Protein AF-A0A7S4RSX6-F1 (afdb_monomer)

Sequence (99 aa):
TSAPTSAPTSAPTSAPTLSTTSTPSPSPATLSPTSPPGTTCNDMAGWTDSYGDECDWYERHDREGCPYFGQYWANPVTKITPSEACCWCGGGSVSMKAS

Solvent-accessible surface area (backbone atoms only — not comparable to full-atom values): 6492 Å² total; per-residue (Å²): 134,88,84,86,86,81,84,89,88,82,79,86,82,80,79,82,84,82,81,86,85,78,86,82,78,91,68,86,77,72,86,67,83,79,69,69,95,61,54,58,52,36,55,42,86,89,54,38,32,63,87,65,51,39,55,72,51,49,64,73,74,39,54,82,46,19,84,84,53,15,86,42,58,36,12,82,85,82,65,49,25,44,27,54,34,15,33,65,22,72,21,26,48,68,46,70,63,82,127

Secondary structure (DSSP, 8-state):
----------------------PPP-----------TTEEEE--TT---TTS--HHHHHHHS-TT-TTTTTSS--TTT---HHHH-GGGT-SEEEE---

pLDDT: mean 72.11, std 17.51, range [40.84, 92.06]

Organism: NCBI:txid49249

Mean predicted aligned error: 16.1 Å

Foldseek 3Di:
DDDDDDDDDDDPDDDDDDDDDDDDDDDPDDDDPDDDPAWPFAAAPPDAFQVRHGLVVQPVPAQQLRPPQQQHRAHPVVSHGSCQGHVSNVHGDTPGPDD

Radius of gyration: 22.41 Å; Cα contacts (8 Å, |Δi|>4): 127; chains: 1; bounding box: 39×37×81 Å

Structure (mmCIF, N/CA/C/O backbone):
data_AF-A0A7S4RSX6-F1
#
_entry.id   AF-A0A7S4RSX6-F1
#
loop_
_atom_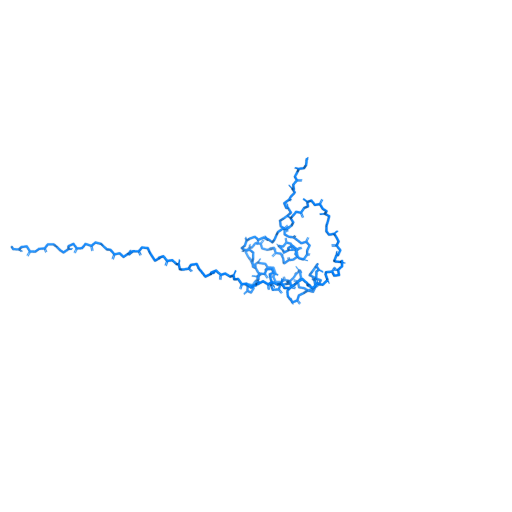site.group_PDB
_atom_site.id
_atom_site.type_symbol
_atom_site.label_atom_id
_atom_site.label_alt_id
_atom_site.label_comp_id
_atom_site.label_asym_id
_atom_site.label_entity_id
_atom_site.label_seq_id
_atom_site.pdbx_PDB_ins_code
_atom_site.Cartn_x
_atom_site.Cartn_y
_atom_site.Cartn_z
_atom_site.occupancy
_atom_site.B_iso_or_equiv
_atom_site.auth_seq_id
_atom_site.auth_comp_id
_atom_site.auth_asym_id
_atom_site.auth_atom_id
_atom_site.pdbx_PDB_model_num
ATOM 1 N N . THR A 1 1 ? -27.278 8.562 61.588 1.00 46.34 1 THR A N 1
ATOM 2 C CA . THR A 1 1 ? -28.205 8.814 60.470 1.00 46.34 1 THR A CA 1
ATOM 3 C C . THR A 1 1 ? -27.462 8.601 59.172 1.00 46.34 1 THR A C 1
ATOM 5 O O . THR A 1 1 ? -26.363 9.116 59.033 1.00 46.34 1 THR A O 1
ATOM 8 N N . SER A 1 2 ? -28.029 7.742 58.326 1.00 47.00 2 SER A N 1
ATOM 9 C CA . SER A 1 2 ? -27.583 7.237 57.016 1.00 47.00 2 SER A CA 1
ATOM 10 C C . SER A 1 2 ? -27.174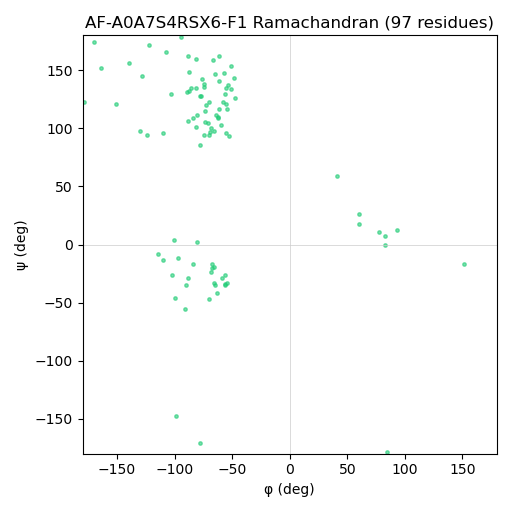 8.364 56.042 1.00 47.00 2 SER A C 1
ATOM 12 O O . SER A 1 2 ? -27.670 9.473 56.183 1.00 47.00 2 SER A O 1
ATOM 14 N N . ALA A 1 3 ? -26.293 8.177 55.053 1.00 60.75 3 ALA A N 1
ATOM 15 C CA . ALA A 1 3 ? -26.403 7.176 53.992 1.00 60.75 3 ALA A CA 1
ATOM 16 C C . ALA A 1 3 ? -25.072 6.922 53.236 1.00 60.75 3 ALA A C 1
ATOM 18 O O . ALA A 1 3 ? -24.267 7.843 53.104 1.00 60.75 3 ALA A O 1
ATOM 19 N N . PRO A 1 4 ? -24.867 5.713 52.679 1.00 63.41 4 PRO A N 1
ATOM 20 C CA . PRO A 1 4 ? -23.899 5.458 51.616 1.00 63.41 4 PRO A CA 1
ATOM 21 C C . PRO A 1 4 ? -24.533 5.707 50.235 1.00 63.41 4 PRO A C 1
ATOM 23 O O . PRO A 1 4 ? -25.621 5.211 49.947 1.00 63.41 4 PRO A O 1
ATOM 26 N N . THR A 1 5 ? -23.853 6.448 49.362 1.00 58.97 5 THR A N 1
ATOM 27 C CA . THR A 1 5 ? -24.314 6.685 47.985 1.00 58.97 5 THR A CA 1
ATOM 28 C C . THR A 1 5 ? -23.792 5.577 47.062 1.00 58.97 5 THR A C 1
ATOM 30 O O . THR A 1 5 ? -22.605 5.521 46.752 1.00 58.97 5 THR A O 1
ATOM 33 N N . SER A 1 6 ? -24.686 4.673 46.651 1.00 50.81 6 SER A N 1
ATOM 34 C CA . SER A 1 6 ? -24.566 3.799 45.465 1.00 50.81 6 SER A CA 1
ATOM 35 C C . SER A 1 6 ? -24.619 4.669 44.185 1.00 50.81 6 SER A C 1
ATOM 37 O O . SER A 1 6 ? -25.138 5.774 44.245 1.00 50.81 6 SER A O 1
ATOM 39 N N . ALA A 1 7 ? -24.160 4.316 42.983 1.00 63.00 7 ALA A N 1
ATOM 40 C CA . ALA A 1 7 ? -24.027 3.036 42.294 1.00 63.00 7 ALA A CA 1
ATOM 41 C C . ALA A 1 7 ? -23.174 3.247 41.000 1.00 63.00 7 ALA A C 1
ATOM 43 O O . ALA A 1 7 ? -22.865 4.392 40.661 1.00 63.00 7 ALA A O 1
ATOM 44 N N . PRO A 1 8 ? -22.815 2.186 40.250 1.00 68.06 8 PRO A N 1
ATOM 45 C CA . PRO A 1 8 ? -22.092 2.259 38.975 1.00 68.06 8 PRO A CA 1
ATOM 46 C C . PRO A 1 8 ? -23.072 2.412 37.805 1.00 68.06 8 PRO A C 1
ATOM 48 O O . PRO A 1 8 ? -24.156 1.853 37.891 1.00 68.06 8 PRO A O 1
ATOM 51 N N . THR A 1 9 ? -22.713 3.094 36.709 1.00 57.78 9 THR A N 1
ATOM 52 C CA . THR A 1 9 ? -23.238 2.857 35.339 1.00 57.78 9 THR A CA 1
ATOM 53 C C . THR A 1 9 ? -22.562 3.814 34.359 1.00 57.78 9 THR A C 1
ATOM 55 O O . THR A 1 9 ? -22.698 5.028 34.485 1.00 57.78 9 THR A O 1
ATOM 58 N N . SER A 1 10 ? -21.913 3.284 33.325 1.00 45.88 10 SER A N 1
ATOM 59 C CA . SER A 1 10 ? -21.933 3.891 31.989 1.00 45.88 10 SER A CA 1
ATOM 60 C C . SER A 1 10 ? -21.762 2.784 30.951 1.00 45.88 10 SER A C 1
ATOM 62 O O . SER A 1 10 ? -20.840 1.978 31.024 1.00 45.88 10 SER A O 1
ATOM 64 N N . ALA A 1 11 ? -22.769 2.707 30.087 1.00 63.00 11 ALA A N 1
ATOM 65 C CA . ALA A 1 11 ? -23.075 1.669 29.116 1.00 63.00 11 ALA A CA 1
ATOM 66 C C . ALA A 1 11 ? -21.989 1.449 28.042 1.00 63.00 11 ALA A C 1
ATOM 68 O O . ALA A 1 11 ? -21.195 2.352 27.779 1.00 63.00 11 ALA A O 1
ATOM 69 N N . PRO A 1 12 ? -21.999 0.297 27.345 1.00 59.34 12 PRO A N 1
ATOM 70 C CA . PRO A 1 12 ? -21.261 0.152 26.101 1.00 59.34 12 PRO A CA 1
ATOM 71 C C . PRO A 1 12 ? -21.952 0.947 24.983 1.00 59.34 12 PRO A C 1
ATOM 73 O O . PRO A 1 12 ? -23.112 0.708 24.640 1.00 59.34 12 PRO A O 1
ATOM 76 N N . THR A 1 13 ? -21.225 1.901 24.406 1.00 60.56 13 THR A N 1
ATOM 77 C CA . THR A 1 13 ? -21.626 2.643 23.208 1.00 60.56 13 THR A CA 1
ATOM 78 C C . THR A 1 13 ? -21.758 1.673 22.034 1.00 60.56 13 THR A C 1
ATOM 80 O O . THR A 1 13 ? -20.768 1.137 21.543 1.00 60.56 13 THR A O 1
ATOM 83 N N . SER A 1 14 ? -22.991 1.435 21.587 1.00 50.19 14 SER A N 1
ATOM 84 C CA . SER A 1 14 ? -23.264 0.723 20.337 1.00 50.19 14 SER A CA 1
ATOM 85 C C . SER A 1 14 ? -22.929 1.646 19.165 1.00 50.19 14 SER A C 1
ATOM 87 O O . SER A 1 14 ? -23.550 2.697 19.009 1.00 50.19 14 SER A O 1
ATOM 89 N N . ALA A 1 15 ? -21.924 1.283 18.370 1.00 63.03 15 ALA A N 1
ATOM 90 C CA . ALA A 1 15 ? -21.567 2.009 17.157 1.00 63.03 15 ALA A CA 1
ATOM 91 C C . ALA A 1 15 ? -22.595 1.730 16.038 1.00 63.03 15 ALA A C 1
ATOM 93 O O . ALA A 1 15 ? -23.000 0.578 15.866 1.00 63.03 15 ALA A O 1
ATOM 94 N N . PRO A 1 16 ? -23.018 2.740 15.259 1.00 63.00 16 PRO A N 1
ATOM 95 C CA . PRO A 1 16 ? -23.854 2.526 14.085 1.00 63.00 16 PRO A CA 1
ATOM 96 C C . PRO A 1 16 ? -23.030 1.989 12.904 1.00 63.00 16 PRO A C 1
ATOM 98 O O . PRO A 1 16 ? -22.030 2.579 12.499 1.00 63.00 16 PRO A O 1
ATOM 101 N N . THR A 1 17 ? -23.486 0.879 12.323 1.00 58.09 17 THR A N 1
ATOM 102 C CA . THR A 1 17 ? -23.012 0.343 11.041 1.00 58.09 17 THR A CA 1
ATOM 103 C C . THR A 1 17 ? -23.500 1.246 9.909 1.00 58.09 17 THR A C 1
ATOM 105 O O . THR A 1 17 ? -24.676 1.217 9.550 1.00 58.09 17 THR A O 1
ATOM 108 N N . LEU A 1 18 ? -22.609 2.063 9.346 1.00 53.06 18 LEU A N 1
ATOM 109 C CA . LEU A 1 18 ? -22.884 2.777 8.101 1.00 53.06 18 LEU A CA 1
ATOM 110 C C . LEU A 1 18 ? -22.632 1.831 6.926 1.00 53.06 18 LEU A C 1
ATOM 112 O O . LEU A 1 18 ? -21.495 1.574 6.540 1.00 53.06 18 LEU A O 1
ATOM 116 N N . SER A 1 19 ? -23.724 1.288 6.394 1.00 56.06 19 SER A N 1
ATOM 117 C CA . SER A 1 19 ? -23.757 0.467 5.188 1.00 56.06 19 SER A CA 1
ATOM 118 C C . SER A 1 19 ? -23.267 1.262 3.978 1.00 56.06 19 SER A C 1
ATOM 120 O O . SER A 1 19 ? -23.891 2.237 3.561 1.00 56.06 19 SER A O 1
ATOM 122 N N . THR A 1 20 ? -22.162 0.822 3.387 1.00 44.72 20 THR A N 1
ATOM 123 C CA . THR A 1 20 ? -21.655 1.310 2.107 1.00 44.72 20 THR A CA 1
ATOM 124 C C . THR A 1 20 ? -22.425 0.639 0.971 1.00 44.72 20 THR A C 1
ATOM 126 O O . THR A 1 20 ? -22.328 -0.562 0.736 1.00 44.72 20 THR A O 1
ATOM 129 N N . THR A 1 21 ? -23.230 1.410 0.243 1.00 58.06 21 THR A N 1
ATOM 130 C CA . THR A 1 21 ? -23.777 0.990 -1.053 1.00 58.06 21 THR A CA 1
ATOM 131 C C . THR A 1 21 ? -23.398 2.031 -2.087 1.00 58.06 21 THR A C 1
ATOM 133 O O . THR A 1 21 ? -24.087 3.030 -2.265 1.00 58.06 21 THR A O 1
ATOM 136 N N . SER A 1 22 ? -22.290 1.760 -2.769 1.00 42.9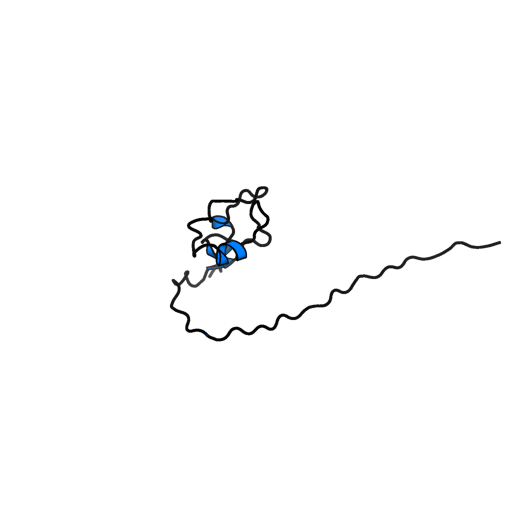1 22 SER A N 1
ATOM 137 C CA . SER A 1 22 ? -21.906 2.436 -4.002 1.00 42.91 22 SER A CA 1
ATOM 138 C C . SER A 1 22 ? -21.558 1.351 -5.008 1.00 42.91 22 SER A C 1
ATOM 140 O O . SER A 1 22 ? -20.484 0.761 -4.970 1.00 42.91 22 SER A O 1
ATOM 142 N N . THR A 1 23 ? -22.524 1.035 -5.857 1.00 56.84 23 THR A N 1
ATOM 143 C CA . THR A 1 23 ? -22.426 0.062 -6.943 1.00 56.84 23 THR A CA 1
ATOM 144 C C . THR A 1 23 ? -21.515 0.608 -8.049 1.00 56.84 23 THR A C 1
ATOM 146 O O . THR A 1 23 ? -21.835 1.670 -8.589 1.00 56.84 23 THR A O 1
ATOM 149 N N . PRO A 1 24 ? -20.425 -0.069 -8.457 1.00 50.53 24 PRO A N 1
ATOM 150 C CA . PRO A 1 24 ? -19.716 0.314 -9.669 1.00 50.53 24 PRO A CA 1
ATOM 151 C C . PRO A 1 24 ? -20.343 -0.327 -10.919 1.00 50.53 24 PRO A C 1
ATOM 153 O O . PRO A 1 24 ? -20.677 -1.510 -10.960 1.00 50.53 24 PRO A O 1
ATOM 156 N N . SER A 1 25 ? -20.501 0.515 -11.938 1.00 59.78 25 SER A N 1
ATOM 157 C CA . SER A 1 25 ? -20.899 0.209 -13.316 1.00 59.78 25 SER A CA 1
ATOM 158 C C . SER A 1 25 ? -19.889 -0.728 -14.007 1.00 59.78 25 SER A C 1
ATOM 160 O O . SER A 1 25 ? -18.685 -0.530 -13.821 1.00 59.78 25 SER A O 1
ATOM 162 N N . PRO A 1 26 ? -20.309 -1.712 -14.829 1.00 48.41 26 PRO A N 1
ATOM 163 C CA . PRO A 1 26 ? -19.377 -2.561 -15.566 1.00 48.41 26 PRO A CA 1
ATOM 164 C C . PRO A 1 26 ? -18.762 -1.781 -16.738 1.00 48.41 26 PRO A C 1
ATOM 166 O O . PRO A 1 26 ? -19.326 -1.702 -17.828 1.00 48.41 26 PRO A O 1
ATOM 169 N N . SER A 1 27 ? -17.591 -1.193 -16.510 1.00 55.75 27 SER A N 1
ATOM 170 C CA . SER A 1 27 ? -16.707 -0.733 -17.584 1.00 55.75 27 SER A CA 1
ATOM 171 C C . SER A 1 27 ? -15.999 -1.950 -18.204 1.00 55.75 27 SER A C 1
ATOM 173 O O . SER A 1 27 ? -15.671 -2.881 -17.464 1.00 55.75 27 SER A O 1
ATOM 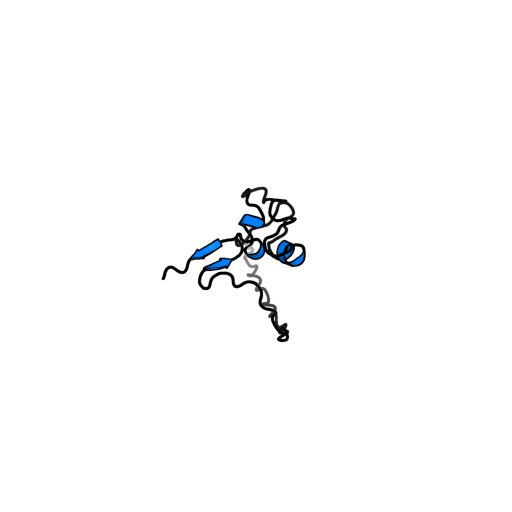175 N N . PRO A 1 28 ? -15.763 -2.005 -19.529 1.00 52.12 28 PRO A N 1
ATOM 176 C CA . PRO A 1 28 ? -15.081 -3.133 -20.155 1.00 52.12 28 PRO A CA 1
ATOM 177 C C . PRO A 1 28 ? -13.654 -3.248 -19.611 1.00 52.12 28 PRO A C 1
ATOM 179 O O . PRO A 1 28 ? -12.794 -2.420 -19.906 1.00 52.12 28 PRO A O 1
ATOM 182 N N . ALA A 1 29 ? -1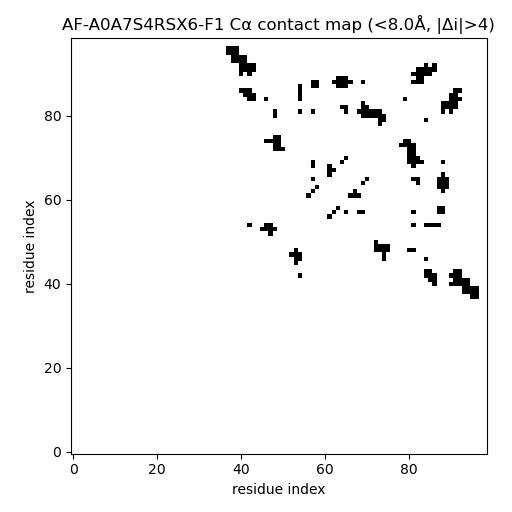3.417 -4.280 -18.800 1.00 51.06 29 ALA A N 1
ATOM 183 C CA . ALA A 1 29 ? -12.102 -4.618 -18.284 1.00 51.06 29 ALA A CA 1
ATOM 184 C C . ALA A 1 29 ? -11.203 -5.044 -19.451 1.00 51.06 29 ALA A C 1
ATOM 186 O O . ALA A 1 29 ? -11.254 -6.175 -19.937 1.00 51.06 29 ALA A O 1
ATOM 187 N N . THR A 1 30 ? -10.393 -4.102 -19.926 1.00 47.88 30 THR A N 1
ATOM 188 C CA . THR A 1 30 ? -9.150 -4.384 -20.638 1.00 47.88 30 THR A CA 1
ATOM 189 C C . THR A 1 30 ? -8.377 -5.418 -19.827 1.00 47.88 30 THR A C 1
ATOM 191 O O . THR A 1 30 ? -8.183 -5.237 -18.630 1.00 47.88 30 THR A O 1
ATOM 194 N N . LEU A 1 31 ? -8.003 -6.515 -20.480 1.00 45.66 31 LEU A N 1
ATOM 195 C CA . LEU A 1 31 ? -7.286 -7.654 -19.916 1.00 45.66 31 LEU A CA 1
ATOM 196 C C . LEU A 1 31 ? -6.004 -7.188 -19.198 1.00 45.66 31 LEU A C 1
ATOM 198 O O . LEU A 1 31 ? -4.964 -7.027 -19.836 1.00 45.66 31 LEU A O 1
ATOM 202 N N . SER A 1 32 ? -6.082 -6.956 -17.885 1.00 52.06 32 SER A N 1
ATOM 203 C CA . SER A 1 32 ? -4.904 -6.855 -17.022 1.00 52.06 32 SER A CA 1
ATOM 204 C C . SER A 1 32 ? -4.197 -8.213 -16.986 1.00 52.06 32 SER A C 1
ATOM 206 O O . SER A 1 32 ? -4.865 -9.247 -17.107 1.00 52.06 32 SER A O 1
ATOM 208 N N . PRO A 1 33 ? -2.858 -8.237 -16.879 1.00 50.22 33 PRO A N 1
ATOM 209 C CA . PRO A 1 33 ? -2.085 -9.468 -16.922 1.00 50.22 33 PRO A CA 1
ATOM 210 C C . PRO A 1 33 ? -2.594 -10.435 -15.855 1.00 50.22 33 PRO A C 1
ATOM 212 O O . PRO A 1 33 ? -2.626 -10.130 -14.668 1.00 50.22 33 PRO A O 1
ATOM 215 N N . THR A 1 34 ? -3.031 -11.605 -16.313 1.00 47.09 34 THR A N 1
ATOM 216 C CA . THR A 1 34 ? -3.488 -12.718 -15.489 1.00 47.09 34 THR A CA 1
ATOM 217 C C . THR A 1 34 ? -2.399 -13.094 -14.487 1.00 47.09 34 THR A C 1
ATOM 219 O O . THR A 1 34 ? -1.490 -13.863 -14.803 1.00 47.09 34 THR A O 1
ATOM 222 N N . SER A 1 35 ? -2.501 -12.561 -13.270 1.00 50.81 35 SER A N 1
ATOM 223 C CA . SER A 1 35 ? -1.849 -13.136 -12.097 1.00 50.81 35 SER A CA 1
ATOM 224 C C . SER A 1 35 ? -2.313 -14.601 -11.987 1.00 50.81 35 SER A C 1
ATOM 226 O O . SER A 1 35 ? -3.491 -14.879 -12.247 1.00 50.81 35 SER A O 1
ATOM 228 N N . PRO A 1 36 ? -1.413 -15.569 -11.733 1.00 51.72 36 PRO A N 1
ATOM 229 C CA . PRO A 1 36 ? -1.701 -16.989 -11.898 1.00 51.72 36 PRO A CA 1
ATOM 230 C C . PRO A 1 36 ? -2.966 -17.423 -11.133 1.00 51.72 36 PRO A C 1
ATOM 232 O O . PRO A 1 36 ? -3.155 -17.035 -9.977 1.00 51.72 36 PRO A O 1
ATOM 235 N N . PRO A 1 37 ? -3.836 -18.246 -11.749 1.00 50.44 37 PRO A N 1
ATOM 236 C CA . PRO A 1 37 ? -5.074 -18.695 -11.127 1.00 50.44 37 PRO A CA 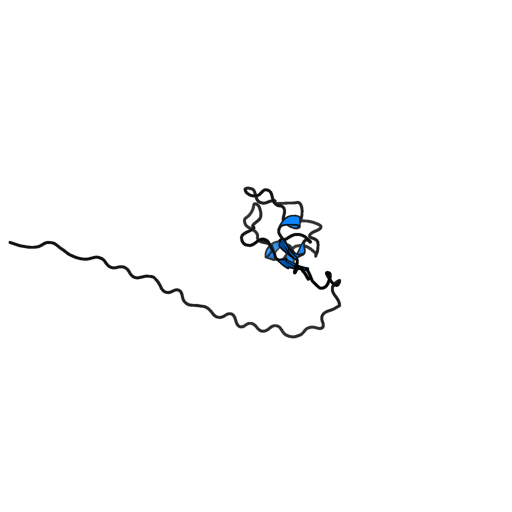1
ATOM 237 C C . PRO A 1 37 ? -4.753 -19.642 -9.965 1.00 50.44 37 PRO A C 1
ATOM 239 O O . PRO A 1 37 ? -4.454 -20.813 -10.176 1.00 50.44 37 PRO A O 1
ATOM 242 N N . GLY A 1 38 ? -4.795 -19.135 -8.732 1.00 51.66 38 GLY A N 1
ATOM 243 C CA 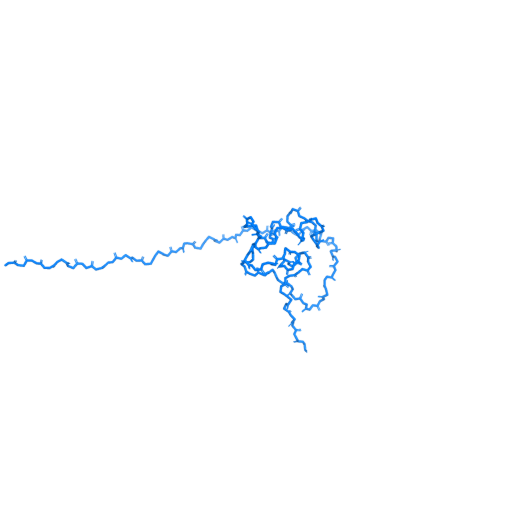. GLY A 1 38 ? -4.716 -19.973 -7.530 1.00 51.66 38 GLY A CA 1
ATOM 244 C C . GLY A 1 38 ? -4.107 -19.326 -6.289 1.00 51.66 38 GLY A C 1
ATOM 245 O O . GLY A 1 38 ? -4.334 -19.827 -5.189 1.00 51.66 38 GLY A O 1
ATOM 246 N N . THR A 1 39 ? -3.392 -18.208 -6.423 1.00 56.59 39 THR A N 1
ATOM 247 C CA . THR A 1 39 ? -2.772 -17.539 -5.272 1.00 56.59 39 THR A CA 1
ATOM 248 C C . THR A 1 39 ? -3.495 -16.233 -4.996 1.00 56.59 39 THR A C 1
ATOM 250 O O . THR A 1 39 ? -3.212 -15.218 -5.626 1.00 56.59 39 THR A O 1
ATOM 253 N N . THR A 1 40 ? -4.451 -16.246 -4.064 1.00 68.50 40 THR A N 1
ATOM 254 C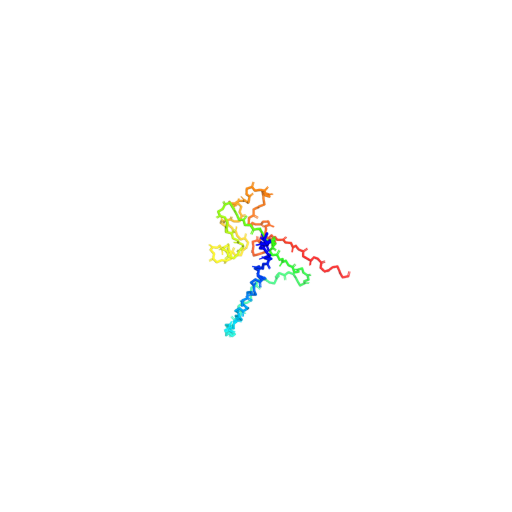 CA . THR A 1 40 ? -5.038 -14.999 -3.562 1.00 68.50 40 THR A CA 1
ATOM 255 C C . THR A 1 40 ? -3.962 -14.289 -2.756 1.00 68.50 40 THR A C 1
ATOM 257 O O . THR A 1 40 ? -3.676 -14.639 -1.610 1.00 68.50 40 THR A O 1
ATOM 260 N N . CYS A 1 41 ? -3.302 -13.354 -3.413 1.00 79.12 41 CYS A N 1
ATOM 261 C CA . CYS A 1 41 ? -2.393 -12.419 -2.798 1.00 79.12 41 CYS A CA 1
ATOM 262 C C . CYS A 1 41 ? -3.245 -11.333 -2.127 1.00 79.12 41 CYS A C 1
ATOM 264 O O . CYS A 1 41 ? -4.190 -10.826 -2.726 1.00 79.12 41 CYS A O 1
ATOM 266 N N . ASN A 1 42 ? -2.983 -11.076 -0.847 1.00 85.62 42 ASN A N 1
ATOM 267 C CA . ASN A 1 42 ? -3.685 -10.063 -0.064 1.00 85.62 42 ASN A CA 1
ATOM 268 C C . ASN A 1 42 ? -2.663 -9.157 0.605 1.00 85.62 42 ASN A C 1
ATOM 270 O O . ASN A 1 42 ? -1.615 -9.636 1.055 1.00 85.62 42 ASN A O 1
ATOM 274 N N . ASP A 1 43 ? -3.001 -7.881 0.731 1.00 87.88 43 ASP A N 1
ATOM 275 C CA . ASP A 1 43 ? -2.193 -6.926 1.477 1.00 87.88 43 ASP A CA 1
ATOM 276 C C . ASP A 1 43 ? -1.984 -7.391 2.919 1.00 87.88 43 ASP A C 1
ATOM 278 O O . ASP A 1 43 ? -2.833 -8.058 3.526 1.00 87.88 43 ASP A O 1
ATOM 282 N N . MET A 1 44 ? -0.827 -7.060 3.486 1.00 86.56 44 MET A N 1
ATOM 283 C CA . MET A 1 44 ? -0.573 -7.322 4.896 1.00 86.56 44 MET A CA 1
ATOM 284 C C . MET A 1 44 ? -1.533 -6.497 5.759 1.00 86.56 44 MET A C 1
ATOM 286 O O . MET A 1 44 ? -1.425 -5.276 5.843 1.00 86.56 44 MET A O 1
ATOM 290 N N . ALA A 1 45 ? -2.464 -7.173 6.436 1.00 84.19 45 ALA A N 1
ATOM 291 C CA . ALA A 1 45 ? -3.446 -6.516 7.289 1.00 84.19 45 ALA A CA 1
ATOM 292 C C . ALA A 1 45 ? -2.768 -5.674 8.386 1.00 84.19 45 ALA A C 1
ATOM 294 O O . ALA A 1 45 ? -1.999 -6.192 9.198 1.00 84.19 45 ALA A O 1
ATOM 295 N N . GLY A 1 46 ? -3.083 -4.376 8.418 1.00 82.94 46 GLY A N 1
ATOM 296 C CA . GLY A 1 46 ? -2.508 -3.426 9.372 1.00 82.94 46 GLY A CA 1
ATOM 297 C C . GLY A 1 46 ? -1.086 -2.970 9.038 1.00 82.94 46 GLY A C 1
ATOM 298 O O . GLY A 1 46 ? -0.443 -2.353 9.888 1.00 82.94 46 GLY A O 1
ATOM 299 N N . TRP A 1 47 ? -0.580 -3.269 7.838 1.00 88.94 47 TRP A N 1
ATOM 300 C CA . TRP A 1 47 ? 0.641 -2.645 7.351 1.00 88.94 47 TRP A CA 1
ATOM 301 C C . TRP A 1 47 ? 0.367 -1.202 6.936 1.00 88.94 47 TRP A C 1
ATOM 303 O O . TRP A 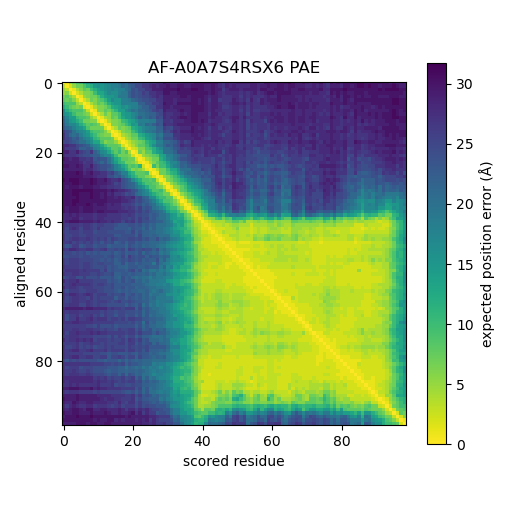1 47 ? -0.608 -0.898 6.253 1.00 88.94 47 TRP A O 1
ATOM 313 N N . THR A 1 48 ? 1.277 -0.331 7.344 1.00 92.06 48 THR A N 1
ATOM 314 C CA . THR A 1 48 ? 1.364 1.055 6.903 1.00 92.06 48 THR A CA 1
ATOM 315 C C . THR A 1 48 ? 2.825 1.407 6.699 1.00 92.06 48 THR A C 1
ATOM 317 O O . THR A 1 48 ? 3.718 0.786 7.278 1.00 92.06 48 THR A O 1
ATOM 320 N N . ASP A 1 49 ? 3.093 2.400 5.879 1.00 90.56 49 ASP A N 1
ATOM 321 C CA . ASP A 1 49 ? 4.434 2.892 5.625 1.00 90.56 49 ASP A CA 1
ATOM 322 C C . ASP A 1 49 ? 4.934 3.791 6.789 1.00 90.56 49 ASP A C 1
ATOM 324 O O . ASP A 1 49 ? 4.325 3.875 7.861 1.00 90.56 49 ASP A O 1
ATOM 328 N N . SER A 1 50 ? 6.075 4.468 6.631 1.00 91.75 50 SER A N 1
ATOM 329 C CA . SER A 1 50 ? 6.595 5.387 7.660 1.00 91.75 50 SER A CA 1
ATOM 330 C C . SER A 1 50 ? 5.770 6.655 7.905 1.00 91.75 50 SER A C 1
ATOM 332 O O . SER A 1 50 ? 5.972 7.309 8.930 1.00 91.75 50 SER A O 1
ATOM 334 N N . TYR A 1 51 ? 4.880 7.010 6.984 1.00 88.06 51 TYR A N 1
ATOM 335 C CA . TYR A 1 51 ? 3.958 8.145 7.059 1.00 88.06 51 TYR A CA 1
ATOM 336 C C . TYR A 1 51 ? 2.565 7.741 7.547 1.00 88.06 51 TYR A C 1
ATOM 338 O O . TYR A 1 51 ? 1.786 8.608 7.942 1.00 88.06 51 TYR A O 1
ATOM 346 N N . GLY A 1 52 ? 2.288 6.439 7.618 1.00 89.44 52 GLY A N 1
ATOM 347 C CA . GLY A 1 52 ? 0.981 5.904 7.970 1.00 89.44 52 GLY A CA 1
ATOM 348 C C . GLY A 1 52 ? 0.102 5.620 6.752 1.00 89.44 52 GLY A C 1
ATOM 349 O O . GLY A 1 52 ? -1.089 5.387 6.940 1.00 89.44 52 GLY A O 1
ATOM 350 N N . ASP A 1 53 ? 0.664 5.630 5.541 1.00 89.38 53 ASP A N 1
ATOM 351 C CA . ASP A 1 53 ? -0.050 5.296 4.314 1.00 89.38 53 ASP A CA 1
ATOM 352 C C . ASP A 1 53 ? -0.124 3.775 4.130 1.00 89.38 53 ASP A C 1
ATOM 354 O O . ASP A 1 53 ? 0.849 3.044 4.321 1.00 89.38 53 ASP A O 1
ATOM 358 N N . GLU A 1 54 ? -1.308 3.292 3.776 1.00 91.44 54 GLU A N 1
ATOM 359 C CA . GLU A 1 54 ? -1.594 1.880 3.526 1.00 91.44 54 GLU A CA 1
ATOM 360 C C . GLU A 1 54 ? -1.463 1.526 2.037 1.00 91.44 54 GLU A C 1
ATOM 362 O O . GLU A 1 54 ? -1.200 2.386 1.190 1.00 91.44 54 GLU A O 1
ATOM 367 N N . CYS A 1 55 ? -1.668 0.252 1.697 1.00 88.94 55 CYS A N 1
ATOM 368 C CA . CYS A 1 55 ? -1.541 -0.236 0.324 1.00 88.94 55 CYS A CA 1
ATOM 369 C C . CYS A 1 55 ? -2.435 0.513 -0.679 1.00 88.94 55 CYS A C 1
ATOM 371 O O . CYS A 1 55 ? -1.967 0.820 -1.775 1.00 88.94 55 CYS A O 1
ATOM 373 N N . ASP A 1 56 ? -3.634 0.957 -0.281 1.00 89.94 56 ASP A N 1
ATOM 374 C CA . ASP A 1 56 ? -4.533 1.784 -1.103 1.00 89.94 56 ASP A CA 1
ATOM 375 C C . ASP A 1 56 ? -3.914 3.097 -1.610 1.00 89.94 56 ASP A C 1
ATOM 377 O O . ASP A 1 56 ? -4.367 3.669 -2.610 1.00 89.94 56 ASP A O 1
ATOM 381 N N . TRP A 1 57 ? -2.920 3.650 -0.909 1.00 90.25 57 TRP A N 1
ATOM 382 C CA . TRP A 1 57 ? -2.204 4.828 -1.395 1.00 90.25 57 TRP A CA 1
ATOM 383 C C . TRP A 1 57 ? -1.334 4.456 -2.596 1.00 90.25 57 TRP A C 1
ATOM 385 O O . TRP A 1 57 ? -1.407 5.098 -3.643 1.00 90.25 57 TRP A O 1
ATOM 395 N N . TYR A 1 58 ? -0.582 3.364 -2.486 1.00 87.12 58 TYR A N 1
ATOM 396 C CA . TYR A 1 58 ? 0.303 2.869 -3.539 1.00 87.12 58 TYR A CA 1
ATOM 397 C C . TYR A 1 58 ? -0.477 2.397 -4.771 1.00 87.12 58 TYR A C 1
ATOM 399 O O . TYR A 1 58 ? -0.036 2.633 -5.893 1.00 87.12 58 TYR A O 1
ATOM 407 N N . GLU A 1 59 ? -1.676 1.842 -4.594 1.00 86.88 59 GLU A N 1
ATOM 408 C CA . GLU A 1 59 ? -2.568 1.490 -5.709 1.00 86.88 59 GLU A CA 1
ATOM 409 C C . GLU A 1 59 ? -3.053 2.705 -6.507 1.00 86.88 59 GLU A C 1
ATOM 411 O O . GLU A 1 59 ? -3.225 2.640 -7.725 1.00 86.88 59 GLU A O 1
ATOM 416 N N . ARG A 1 60 ? -3.281 3.834 -5.827 1.00 88.38 60 ARG A N 1
ATOM 417 C CA . ARG A 1 60 ? -3.795 5.063 -6.451 1.00 88.38 60 ARG A CA 1
ATOM 418 C C . ARG A 1 60 ? -2.699 5.974 -6.991 1.00 88.38 60 ARG A C 1
ATOM 420 O O . ARG A 1 60 ? -2.957 6.741 -7.919 1.00 88.38 60 ARG A O 1
ATOM 427 N N . HIS A 1 61 ? -1.512 5.929 -6.392 1.00 86.06 61 HIS A N 1
ATOM 428 C CA . HIS A 1 61 ? -0.415 6.856 -6.665 1.00 86.06 61 HIS A CA 1
ATOM 429 C C . HIS A 1 61 ? 0.773 6.218 -7.402 1.00 86.06 61 HIS A C 1
ATOM 431 O O . HIS A 1 61 ? 1.604 6.954 -7.940 1.00 86.06 61 HIS A O 1
ATOM 437 N N . ASP A 1 62 ? 0.849 4.887 -7.482 1.00 87.75 62 ASP A N 1
ATOM 438 C CA . ASP A 1 62 ? 1.869 4.141 -8.225 1.00 87.75 62 ASP A CA 1
ATOM 439 C C . ASP A 1 62 ? 1.229 3.218 -9.283 1.00 87.75 62 ASP A C 1
ATOM 441 O O . ASP A 1 62 ? 0.010 3.071 -9.382 1.00 87.75 62 ASP A O 1
ATOM 445 N N . ARG A 1 63 ? 2.057 2.613 -10.134 1.00 87.56 63 ARG A N 1
ATOM 446 C CA . ARG A 1 63 ? 1.632 1.571 -11.075 1.00 87.56 63 ARG A CA 1
ATOM 447 C C . ARG A 1 63 ? 1.712 0.197 -10.421 1.00 87.56 63 ARG A C 1
ATOM 449 O O . ARG A 1 63 ? 2.415 0.014 -9.432 1.00 87.56 63 ARG A O 1
ATOM 456 N N . GLU A 1 64 ? 1.030 -0.773 -11.022 1.00 85.06 64 GLU A N 1
ATOM 457 C CA . GLU A 1 64 ? 1.141 -2.188 -10.653 1.00 85.06 64 GLU A CA 1
ATOM 458 C C . GLU A 1 64 ? 2.620 -2.618 -10.610 1.00 85.06 64 GLU A C 1
ATOM 460 O O . GLU A 1 64 ? 3.415 -2.254 -11.484 1.00 85.06 64 GLU A O 1
ATOM 465 N N . GLY A 1 65 ? 3.004 -3.334 -9.553 1.00 82.88 65 GLY A N 1
ATOM 466 C CA . GLY A 1 65 ? 4.399 -3.660 -9.242 1.00 82.88 65 GLY A CA 1
ATOM 467 C C . GLY A 1 65 ? 5.180 -2.560 -8.506 1.00 82.88 65 GLY A C 1
ATOM 468 O O . GLY A 1 65 ? 6.360 -2.746 -8.227 1.00 82.88 65 GLY A O 1
ATOM 469 N N . CYS A 1 66 ? 4.549 -1.418 -8.211 1.00 89.25 66 CYS A N 1
ATOM 470 C CA . CYS A 1 66 ? 5.095 -0.263 -7.486 1.00 89.25 66 CYS A CA 1
ATOM 471 C C . CYS A 1 66 ? 6.541 0.116 -7.862 1.00 89.25 66 CYS A C 1
ATOM 473 O O . CYS A 1 66 ? 7.435 0.127 -7.008 1.00 89.25 66 CYS A O 1
ATOM 475 N N . PRO A 1 67 ? 6.807 0.425 -9.146 1.00 90.06 67 PRO A N 1
ATOM 476 C CA . PRO A 1 67 ? 8.157 0.692 -9.637 1.00 90.06 67 PRO A CA 1
ATOM 477 C C . PRO A 1 67 ? 8.781 1.981 -9.086 1.00 90.06 67 PRO A C 1
ATOM 479 O O . PRO A 1 67 ? 10.003 2.124 -9.154 1.00 90.06 67 PRO A O 1
ATOM 482 N N . TYR A 1 68 ? 7.980 2.931 -8.588 1.00 88.62 68 TYR A N 1
ATOM 483 C CA . TYR A 1 68 ? 8.481 4.221 -8.107 1.00 88.62 68 TYR A CA 1
ATOM 484 C C . TYR A 1 68 ? 8.619 4.263 -6.591 1.00 88.62 68 TYR A C 1
ATOM 486 O O . TYR A 1 68 ? 9.646 4.718 -6.096 1.00 88.62 68 TYR A O 1
ATOM 494 N N . PHE A 1 69 ? 7.609 3.793 -5.860 1.00 88.25 69 PHE A N 1
ATOM 495 C CA . PHE A 1 69 ? 7.534 3.919 -4.406 1.00 88.25 69 PHE A CA 1
ATOM 496 C C . PHE A 1 69 ? 7.614 2.580 -3.673 1.00 88.25 69 PHE A C 1
ATOM 498 O O . PHE A 1 69 ? 7.791 2.579 -2.461 1.00 88.25 69 PHE A O 1
ATOM 505 N N . GLY A 1 70 ? 7.582 1.447 -4.380 1.00 87.12 70 GLY A N 1
ATOM 506 C CA . GLY A 1 70 ? 7.541 0.113 -3.775 1.00 87.12 70 GLY A CA 1
ATOM 507 C C . GLY A 1 70 ? 8.712 -0.212 -2.844 1.00 87.12 70 GLY A C 1
ATOM 508 O O . GLY A 1 70 ? 8.535 -0.962 -1.895 1.00 87.12 70 GLY A O 1
ATOM 509 N N . GLN A 1 71 ? 9.889 0.373 -3.068 1.00 89.81 71 GLN A N 1
ATOM 510 C CA . GLN A 1 71 ? 11.084 0.160 -2.234 1.00 89.81 71 GLN A CA 1
ATOM 511 C C . GLN A 1 71 ? 11.344 1.296 -1.235 1.00 89.81 71 GLN A C 1
ATOM 513 O O . GLN A 1 71 ? 12.367 1.311 -0.547 1.00 89.81 71 GLN A O 1
ATOM 518 N N . TYR A 1 72 ? 10.443 2.274 -1.169 1.00 88.38 72 TYR A N 1
ATOM 519 C CA . TYR A 1 72 ? 10.580 3.457 -0.331 1.00 88.38 72 TYR A CA 1
ATOM 520 C C . TYR A 1 72 ? 9.621 3.394 0.851 1.00 88.38 72 TYR A C 1
ATOM 522 O O . TYR A 1 72 ? 8.711 2.575 0.889 1.00 88.38 72 TYR A O 1
ATOM 530 N N . TRP A 1 73 ? 9.862 4.256 1.841 1.00 88.00 73 TRP A N 1
ATOM 531 C CA . TRP A 1 73 ? 8.917 4.483 2.940 1.00 88.00 73 TRP A CA 1
ATOM 532 C C . TRP A 1 73 ? 8.592 3.238 3.778 1.00 88.00 73 TRP A C 1
ATOM 534 O O . TRP A 1 73 ? 7.547 3.167 4.409 1.00 88.00 73 TRP A O 1
ATOM 544 N N . ALA A 1 74 ? 9.510 2.268 3.838 1.00 90.62 74 ALA A N 1
ATOM 545 C CA . ALA A 1 74 ? 9.327 1.041 4.607 1.00 90.62 74 ALA A CA 1
ATOM 546 C C . ALA A 1 74 ? 8.831 1.307 6.035 1.00 90.62 74 ALA A C 1
ATOM 548 O O . ALA A 1 74 ? 9.274 2.250 6.703 1.00 90.62 74 ALA A O 1
ATOM 549 N N . ASN A 1 75 ? 7.961 0.425 6.530 1.00 89.56 75 ASN A N 1
ATOM 550 C CA . ASN A 1 75 ? 7.412 0.553 7.871 1.00 89.56 75 ASN A CA 1
ATOM 551 C C . ASN A 1 75 ? 8.556 0.626 8.909 1.00 89.56 75 ASN A C 1
ATOM 553 O O . ASN A 1 75 ? 9.449 -0.229 8.924 1.00 89.56 75 ASN A O 1
ATOM 557 N N . PRO A 1 76 ? 8.558 1.615 9.816 1.00 87.19 76 PRO A N 1
ATOM 558 C CA . PRO A 1 76 ? 9.670 1.834 10.733 1.00 87.19 76 PRO A CA 1
ATOM 559 C C . PRO A 1 76 ? 9.814 0.726 11.783 1.00 87.19 76 PRO A C 1
ATOM 561 O O . PRO A 1 76 ? 10.925 0.540 12.290 1.00 87.19 76 PRO A O 1
ATOM 564 N N . VAL A 1 77 ? 8.732 -0.002 12.079 1.00 88.25 77 VAL A N 1
ATOM 565 C CA . VAL A 1 77 ? 8.645 -1.085 13.067 1.00 88.25 77 VAL A CA 1
ATOM 566 C C . VAL A 1 77 ? 8.951 -2.437 12.426 1.00 88.25 77 VAL A C 1
ATOM 568 O O . VAL A 1 77 ? 9.858 -3.129 12.881 1.00 88.25 77 VAL A O 1
ATOM 571 N N . THR A 1 78 ? 8.229 -2.813 11.369 1.00 85.62 78 THR A N 1
ATOM 572 C CA . THR A 1 78 ? 8.372 -4.130 10.724 1.00 85.62 78 THR A CA 1
ATOM 573 C C . THR A 1 78 ? 9.504 -4.174 9.701 1.00 85.62 78 THR A C 1
ATOM 575 O O . THR A 1 78 ? 9.948 -5.262 9.353 1.00 85.62 78 THR A O 1
ATOM 578 N N . LYS A 1 79 ? 10.004 -3.011 9.250 1.00 89.12 79 LYS A N 1
ATOM 579 C CA . LYS A 1 79 ? 11.018 -2.855 8.187 1.00 89.12 79 LYS A CA 1
ATOM 580 C C . LYS A 1 79 ? 10.605 -3.427 6.828 1.00 89.12 79 LYS A C 1
ATOM 582 O O . LYS A 1 79 ? 11.459 -3.612 5.970 1.00 89.12 79 LYS A O 1
ATOM 587 N N . ILE A 1 80 ? 9.309 -3.655 6.632 1.00 89.12 80 ILE A N 1
ATOM 588 C CA . ILE A 1 80 ? 8.731 -4.188 5.398 1.00 89.12 80 ILE A CA 1
ATOM 589 C C . ILE A 1 80 ? 8.400 -3.030 4.458 1.00 89.12 80 ILE A C 1
ATOM 591 O O . ILE A 1 80 ? 7.770 -2.050 4.877 1.00 89.12 80 ILE A O 1
ATOM 595 N N . THR A 1 81 ? 8.821 -3.148 3.201 1.00 91.00 81 THR A N 1
ATOM 596 C CA . THR A 1 81 ? 8.545 -2.166 2.145 1.00 91.00 81 THR A CA 1
ATOM 597 C C . THR A 1 81 ? 7.141 -2.346 1.544 1.00 91.00 81 THR A C 1
ATOM 599 O O . THR A 1 81 ? 6.569 -3.435 1.637 1.00 91.00 81 THR A O 1
ATOM 602 N N . PRO A 1 82 ? 6.576 -1.320 0.883 1.00 89.31 82 PRO A N 1
ATOM 603 C CA . PRO A 1 82 ? 5.301 -1.450 0.173 1.00 89.31 82 PRO A CA 1
ATOM 604 C C . PRO A 1 82 ? 5.324 -2.575 -0.870 1.00 89.31 82 PRO A C 1
ATOM 606 O O . PRO A 1 82 ? 4.346 -3.299 -1.024 1.00 89.31 82 PRO A O 1
ATOM 609 N N . SER A 1 83 ? 6.468 -2.792 -1.529 1.00 90.00 83 SER A N 1
ATOM 610 C CA . SER A 1 83 ? 6.658 -3.875 -2.500 1.00 90.00 83 SER A CA 1
ATOM 611 C C . SER A 1 83 ? 6.600 -5.276 -1.908 1.00 90.00 83 SER A C 1
ATOM 613 O O . SER A 1 83 ? 6.356 -6.229 -2.636 1.00 90.00 83 SER A O 1
ATOM 615 N N . GLU A 1 84 ? 6.776 -5.407 -0.596 1.00 89.81 84 GLU A N 1
ATOM 616 C CA . GLU A 1 84 ? 6.679 -6.675 0.124 1.00 89.81 84 GLU A CA 1
ATOM 617 C C . GLU A 1 84 ? 5.353 -6.811 0.871 1.00 89.81 84 GLU A C 1
ATOM 619 O O . GLU A 1 84 ? 4.903 -7.928 1.110 1.00 89.81 84 GLU A O 1
ATOM 624 N N . ALA A 1 85 ? 4.719 -5.700 1.244 1.00 88.94 85 ALA A N 1
ATOM 625 C CA . ALA A 1 85 ? 3.468 -5.685 1.995 1.00 88.94 85 ALA A CA 1
ATOM 626 C C . ALA A 1 85 ? 2.215 -5.677 1.128 1.00 88.94 85 ALA A C 1
ATOM 628 O O . ALA A 1 85 ? 1.213 -6.277 1.521 1.00 88.94 85 ALA A O 1
ATOM 629 N N . CYS A 1 86 ? 2.274 -5.007 -0.018 1.00 89.12 86 CYS A N 1
ATOM 630 C CA . CYS A 1 86 ? 1.108 -4.728 -0.833 1.00 89.12 86 CYS A CA 1
ATOM 631 C C . CYS A 1 86 ? 1.050 -5.655 -2.033 1.00 89.12 86 CYS A C 1
ATOM 633 O O . CYS A 1 86 ? 2.010 -5.788 -2.799 1.00 89.12 86 CYS A O 1
ATOM 635 N N . CYS A 1 87 ? -0.108 -6.268 -2.215 1.00 88.81 87 CYS A N 1
ATOM 636 C CA . CYS A 1 87 ? -0.343 -7.221 -3.275 1.00 88.81 87 CYS A CA 1
ATOM 637 C C . CYS A 1 87 ? -0.222 -6.584 -4.657 1.00 88.81 87 CYS A C 1
ATOM 639 O O . CYS A 1 87 ? 0.420 -7.138 -5.549 1.00 88.81 87 CYS A O 1
ATOM 641 N N . TRP A 1 88 ? -0.767 -5.377 -4.809 1.00 86.62 88 TRP A N 1
ATOM 642 C CA . TRP A 1 88 ? -0.644 -4.578 -6.026 1.00 86.62 88 TRP A CA 1
ATOM 643 C C . TRP A 1 88 ? 0.806 -4.355 -6.459 1.00 86.62 88 TRP A C 1
ATOM 645 O O . TRP A 1 88 ? 1.119 -4.313 -7.648 1.00 86.62 88 TRP A O 1
ATOM 655 N N . CYS A 1 89 ? 1.715 -4.252 -5.491 1.00 87.31 89 CYS A N 1
ATOM 656 C CA . CYS A 1 89 ? 3.136 -4.089 -5.746 1.00 87.31 89 CYS A CA 1
ATOM 657 C C . CYS A 1 89 ? 3.857 -5.409 -6.084 1.00 87.31 89 CYS A C 1
ATOM 659 O O . CYS A 1 89 ? 5.070 -5.403 -6.281 1.00 87.31 89 CYS A O 1
ATOM 661 N N . GLY A 1 90 ? 3.141 -6.536 -6.150 1.00 81.56 90 GLY A N 1
ATOM 662 C CA . GLY A 1 90 ? 3.714 -7.878 -6.290 1.00 81.56 90 GLY A CA 1
ATOM 663 C C . GLY A 1 90 ? 4.177 -8.499 -4.967 1.00 81.56 90 GLY A C 1
ATOM 664 O O . GLY A 1 90 ? 4.793 -9.566 -4.987 1.00 81.56 90 GLY A O 1
ATOM 665 N N . GLY A 1 91 ? 3.888 -7.841 -3.843 1.00 83.31 91 GLY A N 1
ATOM 666 C CA . GLY A 1 91 ? 4.156 -8.313 -2.489 1.00 83.31 91 GLY A CA 1
ATOM 667 C C . GLY A 1 91 ? 2.928 -8.927 -1.833 1.00 83.31 91 GLY A C 1
ATOM 668 O O . GLY A 1 91 ? 2.079 -9.529 -2.479 1.00 83.31 91 GLY A O 1
ATOM 669 N N . GLY A 1 92 ? 2.829 -8.765 -0.520 1.00 82.75 92 GLY A N 1
ATOM 670 C CA . GLY A 1 92 ? 1.706 -9.214 0.282 1.00 82.75 92 GLY A CA 1
ATOM 671 C C . GLY A 1 92 ? 1.788 -10.672 0.712 1.00 82.75 92 GLY A C 1
ATOM 672 O O . GLY A 1 92 ? 2.744 -11.414 0.475 1.00 82.75 92 GLY A O 1
ATOM 673 N N . SER A 1 93 ? 0.743 -11.082 1.418 1.00 78.44 93 SER A N 1
ATOM 674 C CA . SER A 1 93 ? 0.584 -12.448 1.887 1.00 78.44 93 SER A CA 1
ATOM 675 C C . SER A 1 93 ? -0.025 -13.303 0.780 1.00 78.44 93 SER A C 1
ATOM 677 O O . SER A 1 93 ? -1.199 -13.183 0.424 1.00 78.44 93 SER A O 1
ATOM 679 N N . VAL A 1 94 ? 0.793 -14.192 0.221 1.00 69.19 94 VAL A N 1
ATOM 680 C CA . VAL A 1 94 ? 0.324 -15.211 -0.715 1.00 69.19 94 VAL A CA 1
ATOM 681 C C . VAL A 1 94 ? -0.438 -16.284 0.055 1.00 69.19 94 VAL A C 1
ATOM 683 O O . VAL A 1 94 ? 0.144 -17.124 0.742 1.00 69.19 94 VAL A O 1
ATOM 686 N N . SER A 1 95 ? -1.766 -16.284 -0.053 1.00 60.34 95 SER A N 1
ATOM 687 C CA . SER A 1 95 ? -2.565 -17.405 0.431 1.00 60.34 95 SER A CA 1
ATOM 688 C C . SER A 1 95 ? -2.470 -18.522 -0.605 1.00 60.34 95 SER A C 1
ATOM 690 O O . SER A 1 95 ? -3.280 -18.618 -1.528 1.00 60.34 95 SER A O 1
ATOM 692 N N . MET A 1 96 ? -1.419 -19.340 -0.501 1.00 55.06 96 MET A N 1
ATOM 693 C CA . MET A 1 96 ? -1.312 -20.586 -1.257 1.00 55.06 96 MET A CA 1
ATOM 694 C C . MET A 1 96 ? -2.505 -21.468 -0.883 1.00 55.06 96 MET A C 1
ATOM 696 O O . MET A 1 96 ? -2.530 -22.087 0.183 1.00 55.06 96 MET A O 1
ATOM 700 N N . LYS A 1 97 ? -3.511 -21.549 -1.756 1.00 45.09 97 LYS A N 1
ATOM 701 C CA . LYS A 1 97 ? -4.472 -22.648 -1.704 1.00 45.09 97 LYS A CA 1
ATOM 702 C C . LYS A 1 97 ? -3.719 -23.904 -2.136 1.00 45.09 97 LYS A C 1
ATOM 704 O O . LYS A 1 97 ? -3.561 -24.164 -3.324 1.00 45.09 97 LYS A O 1
ATOM 709 N N . ALA A 1 98 ? -3.197 -24.639 -1.155 1.00 42.56 98 ALA A N 1
ATOM 710 C CA . ALA A 1 98 ? -2.687 -25.987 -1.361 1.00 42.56 98 ALA A CA 1
ATOM 711 C C . ALA A 1 98 ? -3.804 -26.824 -2.007 1.00 42.56 98 ALA A C 1
ATOM 713 O O . ALA A 1 98 ? -4.887 -26.950 -1.430 1.00 42.56 98 ALA A O 1
ATOM 714 N N . SER A 1 99 ? -3.551 -27.284 -3.234 1.00 40.84 99 SER A N 1
ATOM 715 C CA . SER A 1 99 ? -4.396 -28.236 -3.966 1.00 40.84 99 SER A CA 1
ATOM 716 C C . SER A 1 99 ? -4.005 -29.664 -3.620 1.00 40.84 99 SER A C 1
ATOM 718 O O . SER A 1 99 ? -2.791 -29.891 -3.411 1.00 40.84 99 SER A O 1
#